Protein AF-A0A416A0I8-F1 (afdb_monomer_lite)

Radius of gyration: 25.98 Å; chains: 1; bounding box: 43×32×95 Å

Structure (mmCIF, N/CA/C/O backbone):
data_AF-A0A416A0I8-F1
#
_entry.id   AF-A0A416A0I8-F1
#
loop_
_atom_site.group_PDB
_atom_site.id
_atom_site.type_symbol
_atom_site.label_atom_id
_atom_site.label_alt_id
_atom_site.label_comp_id
_atom_site.label_asym_id
_atom_site.label_entity_id
_atom_site.label_seq_id
_atom_site.pdbx_PDB_ins_code
_atom_site.Cartn_x
_atom_site.Cartn_y
_atom_site.Cartn_z
_atom_site.occupancy
_atom_site.B_iso_or_equiv
_atom_site.auth_seq_id
_atom_site.auth_comp_id
_atom_site.auth_asym_id
_atom_site.auth_atom_id
_atom_site.pdbx_PDB_model_num
ATOM 1 N N . MET A 1 1 ? -8.949 -17.508 72.348 1.00 43.72 1 MET A N 1
ATOM 2 C CA . MET A 1 1 ? -9.419 -17.794 70.973 1.00 43.72 1 MET A CA 1
ATOM 3 C C . MET A 1 1 ? -9.180 -16.543 70.129 1.00 43.72 1 MET A C 1
ATOM 5 O O . MET A 1 1 ? -9.787 -15.521 70.420 1.00 43.72 1 MET A O 1
ATOM 9 N N . LYS A 1 2 ? -8.221 -16.560 69.191 1.00 39.44 2 LYS A N 1
ATOM 10 C CA . LYS A 1 2 ? -7.872 -15.400 68.343 1.00 39.44 2 LYS A CA 1
ATOM 11 C C . LYS A 1 2 ? -8.803 -15.373 67.127 1.00 39.44 2 LYS A C 1
ATOM 13 O O . LYS A 1 2 ? -8.850 -16.350 66.389 1.00 39.44 2 LYS A O 1
ATOM 18 N N . ARG A 1 3 ? -9.555 -14.285 66.944 1.00 45.12 3 ARG A N 1
ATOM 19 C CA . ARG A 1 3 ? -10.395 -14.065 65.758 1.00 45.12 3 ARG A CA 1
ATOM 20 C C . ARG A 1 3 ? -9.525 -13.475 64.650 1.00 45.12 3 ARG A C 1
ATOM 22 O O . ARG A 1 3 ? -8.991 -12.384 64.817 1.00 45.12 3 ARG A O 1
ATOM 29 N N . LEU A 1 4 ? -9.360 -14.217 63.559 1.00 41.81 4 LEU A N 1
ATOM 30 C CA . LEU A 1 4 ? -8.699 -13.748 62.346 1.00 41.81 4 LEU A CA 1
ATOM 31 C C . LEU A 1 4 ? -9.729 -12.960 61.526 1.00 41.81 4 LEU A C 1
ATOM 33 O O . LEU A 1 4 ? -10.756 -13.516 61.143 1.00 41.81 4 LEU A O 1
ATOM 37 N N . ILE A 1 5 ? -9.482 -11.672 61.298 1.00 52.72 5 ILE A N 1
ATOM 38 C CA . ILE A 1 5 ? -10.275 -10.857 60.374 1.00 52.72 5 ILE A CA 1
ATOM 39 C C . ILE A 1 5 ? -9.565 -10.926 59.025 1.00 52.72 5 ILE A C 1
ATOM 41 O O . ILE A 1 5 ? -8.453 -10.423 58.883 1.00 52.72 5 ILE A O 1
ATOM 45 N N . VAL A 1 6 ? -10.192 -11.589 58.056 1.00 49.34 6 VAL A N 1
ATOM 46 C CA . VAL A 1 6 ? -9.742 -11.603 56.661 1.00 49.34 6 VAL A CA 1
ATOM 47 C C . VAL A 1 6 ? -10.419 -10.425 55.968 1.00 49.34 6 VAL A C 1
ATOM 49 O O . VAL A 1 6 ? -11.634 -10.433 55.786 1.00 49.34 6 VAL A O 1
ATOM 52 N N . ALA A 1 7 ? -9.650 -9.390 55.638 1.00 55.31 7 ALA A N 1
ATOM 53 C CA . ALA A 1 7 ? -10.122 -8.279 54.822 1.00 55.31 7 ALA A CA 1
ATOM 54 C C . ALA A 1 7 ? -9.829 -8.596 53.350 1.00 55.31 7 ALA A C 1
ATOM 56 O O . ALA A 1 7 ? -8.672 -8.643 52.936 1.00 55.31 7 ALA A O 1
ATOM 57 N N . THR A 1 8 ? -10.876 -8.850 52.569 1.00 56.78 8 THR A N 1
ATOM 58 C CA . THR A 1 8 ? -10.773 -9.034 51.120 1.00 56.78 8 THR A CA 1
ATOM 59 C C . THR A 1 8 ? -10.567 -7.670 50.465 1.00 56.78 8 THR A C 1
ATOM 61 O O . THR A 1 8 ? -11.469 -6.834 50.466 1.00 56.78 8 THR A O 1
ATOM 64 N N . LEU A 1 9 ? -9.371 -7.433 49.926 1.00 50.00 9 LEU A N 1
ATOM 65 C CA . LEU A 1 9 ? -9.056 -6.234 49.156 1.00 50.00 9 LEU A CA 1
ATOM 66 C C . LEU A 1 9 ? -9.659 -6.388 47.751 1.00 50.00 9 LEU A C 1
ATOM 68 O O . LEU A 1 9 ? -9.141 -7.142 46.931 1.00 50.00 9 LEU A O 1
ATOM 72 N N . MET A 1 10 ? -10.771 -5.707 47.477 1.00 60.16 10 MET A N 1
ATOM 73 C CA . MET A 1 10 ? -11.304 -5.599 46.118 1.00 60.16 10 MET A CA 1
ATOM 74 C C . MET A 1 10 ? -10.46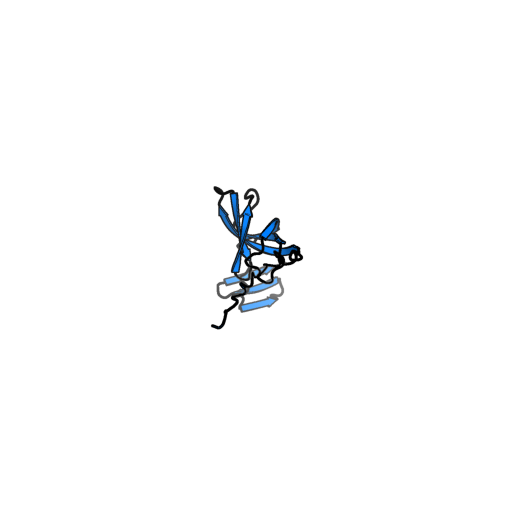8 -4.565 45.364 1.00 60.16 10 MET A C 1
ATOM 76 O O . MET A 1 10 ? -10.544 -3.373 45.655 1.00 60.16 10 MET A O 1
ATOM 80 N N . ALA A 1 11 ? -9.643 -5.023 44.424 1.00 57.03 11 ALA A N 1
ATOM 81 C CA . ALA A 1 11 ? -8.936 -4.140 43.509 1.00 57.03 11 ALA A CA 1
ATOM 82 C C . ALA A 1 11 ? -9.960 -3.488 42.570 1.00 57.03 11 ALA A C 1
ATOM 84 O O . ALA A 1 11 ? -10.505 -4.132 41.676 1.00 57.03 11 ALA A O 1
ATOM 85 N N . THR A 1 12 ? -10.256 -2.211 42.788 1.00 55.19 12 THR A N 1
ATOM 86 C CA . THR A 1 12 ? -11.004 -1.403 41.826 1.00 55.19 12 THR A CA 1
ATOM 87 C C . THR A 1 12 ? -10.098 -1.142 40.628 1.00 55.19 12 THR A C 1
ATOM 89 O O . THR A 1 12 ? -9.101 -0.432 40.764 1.00 55.19 12 THR A O 1
ATOM 92 N N . MET A 1 13 ? -10.422 -1.712 39.465 1.00 54.22 13 MET A N 1
ATOM 93 C CA . MET A 1 13 ? -9.801 -1.293 38.210 1.00 54.22 13 MET A CA 1
ATOM 94 C C . MET A 1 13 ? -10.230 0.146 37.935 1.00 54.22 13 MET A C 1
ATOM 96 O O . MET A 1 13 ? -11.390 0.410 37.626 1.00 54.22 13 MET A O 1
ATOM 100 N N . ILE A 1 14 ? -9.304 1.084 38.120 1.00 60.94 14 ILE A N 1
ATOM 101 C CA . ILE A 1 14 ? -9.480 2.454 37.650 1.00 60.94 14 ILE A CA 1
ATOM 102 C C . ILE A 1 14 ? -9.483 2.353 36.121 1.00 60.94 14 ILE A C 1
ATOM 104 O O . ILE A 1 14 ? -8.515 1.813 35.578 1.00 60.94 14 ILE A O 1
ATOM 108 N N . PRO A 1 15 ? -10.540 2.798 35.417 1.00 58.84 15 PRO A N 1
ATOM 109 C CA . PRO A 1 15 ? -10.489 2.852 33.966 1.00 58.84 15 PRO A CA 1
ATOM 110 C C . PRO A 1 15 ? -9.295 3.722 33.579 1.00 58.84 15 PRO A C 1
ATOM 112 O O . PRO A 1 15 ? -9.150 4.838 34.087 1.00 58.84 15 PRO A O 1
ATOM 115 N N . ALA A 1 16 ? -8.411 3.180 32.738 1.00 56.69 16 ALA A N 1
ATOM 116 C CA . ALA A 1 16 ? -7.329 3.958 32.161 1.00 56.69 16 ALA A CA 1
ATOM 117 C C . ALA A 1 16 ? -7.945 5.217 31.539 1.00 56.69 16 ALA A C 1
ATOM 119 O O . ALA A 1 16 ? -8.980 5.133 30.871 1.00 56.69 16 ALA A O 1
ATOM 120 N N . ALA A 1 17 ? -7.354 6.381 31.819 1.00 56.31 17 ALA A N 1
ATOM 121 C CA . ALA A 1 17 ? -7.735 7.608 31.132 1.00 56.31 17 ALA A CA 1
ATOM 122 C C . ALA A 1 17 ? -7.756 7.320 29.619 1.00 56.31 17 ALA A C 1
ATOM 124 O O . ALA A 1 17 ? -6.871 6.589 29.164 1.00 56.31 17 ALA A O 1
ATOM 125 N N . PRO A 1 18 ? -8.749 7.824 28.859 1.00 57.47 18 PRO A N 1
ATOM 126 C CA . PRO A 1 18 ? -8.778 7.606 27.421 1.00 57.47 18 PRO A CA 1
ATOM 127 C C . PRO A 1 18 ? -7.422 8.034 26.869 1.00 57.47 18 PRO A C 1
ATOM 129 O O . PRO A 1 18 ? -6.973 9.154 27.133 1.00 57.47 18 PRO A O 1
ATOM 132 N N . ALA A 1 19 ? -6.738 7.106 26.205 1.00 58.31 19 ALA A N 1
ATOM 133 C CA . ALA A 1 19 ? -5.476 7.420 25.572 1.00 58.31 19 ALA A CA 1
ATOM 134 C C . ALA A 1 19 ? -5.745 8.565 24.585 1.00 58.31 19 ALA A C 1
ATOM 136 O O . ALA A 1 19 ? -6.761 8.559 23.888 1.00 58.31 19 ALA A O 1
ATOM 137 N N . LEU A 1 20 ? -4.905 9.601 24.603 1.00 61.19 20 LEU A N 1
ATOM 138 C CA . LEU A 1 20 ? -4.987 10.657 23.601 1.00 61.19 20 LEU A CA 1
ATOM 139 C C . LEU A 1 20 ? -4.601 10.011 22.272 1.00 61.19 20 LEU A C 1
ATOM 141 O O . LEU A 1 20 ? -3.418 9.800 22.033 1.00 61.19 20 LEU A O 1
ATOM 145 N N . THR A 1 21 ? -5.596 9.650 21.467 1.00 75.69 21 THR A N 1
ATOM 146 C CA . THR A 1 21 ? -5.387 9.092 20.132 1.00 75.69 21 THR A CA 1
ATOM 147 C C . THR A 1 21 ? -4.936 10.211 19.202 1.00 75.69 21 THR A C 1
ATOM 149 O O . THR A 1 21 ? -5.621 11.234 19.068 1.00 75.69 21 THR A O 1
ATOM 152 N N . GLY A 1 22 ? -3.772 10.044 18.596 1.00 90.19 22 GLY A N 1
ATOM 153 C CA . GLY A 1 22 ? -3.240 10.887 17.543 1.00 90.19 22 GLY A CA 1
ATOM 154 C C . GLY A 1 22 ? -3.512 10.293 16.165 1.00 90.19 22 GLY A C 1
ATOM 155 O O . GLY A 1 22 ? -3.696 9.090 15.996 1.00 90.19 22 GLY A O 1
ATOM 156 N N . THR A 1 23 ? -3.512 11.160 15.154 1.00 95.56 23 THR A N 1
ATOM 157 C CA . THR A 1 23 ? -3.513 10.727 13.756 1.00 95.56 23 THR A CA 1
ATOM 158 C C . THR A 1 23 ? -2.197 11.075 13.097 1.00 95.56 23 THR A C 1
ATOM 160 O O . THR A 1 23 ? -1.681 12.180 13.297 1.00 95.56 23 THR A O 1
ATOM 163 N N . TYR A 1 24 ? -1.688 10.187 12.254 1.00 95.25 24 TYR A N 1
ATOM 164 C CA . TYR A 1 24 ? -0.450 10.428 11.522 1.00 95.25 24 TYR A CA 1
ATOM 165 C C . TYR A 1 24 ? -0.511 9.865 10.100 1.00 95.25 24 TYR A C 1
ATOM 167 O O . TYR A 1 24 ? -1.351 9.028 9.777 1.00 95.25 24 TYR A O 1
ATOM 175 N N . ALA A 1 25 ? 0.367 10.363 9.229 1.00 95.88 25 ALA A N 1
ATOM 176 C CA . ALA A 1 25 ? 0.459 9.901 7.849 1.00 95.88 25 ALA A CA 1
ATOM 177 C C . ALA A 1 25 ? 1.487 8.773 7.716 1.00 95.88 25 ALA A C 1
ATOM 179 O O . ALA A 1 25 ? 2.570 8.835 8.305 1.00 95.88 25 ALA A O 1
ATOM 180 N N . LYS A 1 26 ? 1.181 7.771 6.893 1.00 95.81 26 LYS A N 1
ATOM 181 C CA . LYS A 1 26 ? 2.086 6.659 6.588 1.00 95.81 26 LYS A CA 1
ATOM 182 C C . LYS A 1 26 ? 1.987 6.289 5.115 1.00 95.81 26 LYS A C 1
ATOM 184 O O . LYS A 1 26 ? 0.911 6.341 4.538 1.00 95.81 26 LYS A O 1
ATOM 189 N N . THR A 1 27 ? 3.102 5.904 4.505 1.00 95.69 27 THR A N 1
ATOM 190 C CA . THR A 1 27 ? 3.124 5.420 3.119 1.00 95.69 27 THR A CA 1
ATOM 191 C C . THR A 1 27 ? 3.344 3.914 3.101 1.00 95.69 27 THR A C 1
ATOM 193 O O . THR A 1 27 ? 4.179 3.396 3.850 1.00 95.69 27 THR A O 1
ATOM 196 N N . ALA A 1 28 ? 2.605 3.223 2.241 1.00 95.69 28 ALA A N 1
ATOM 197 C CA . ALA A 1 28 ? 2.715 1.787 2.016 1.00 95.69 28 ALA A CA 1
ATOM 198 C C . ALA A 1 28 ? 2.573 1.463 0.522 1.00 95.69 28 ALA A C 1
ATOM 200 O O . ALA A 1 28 ? 2.258 2.342 -0.279 1.00 95.69 28 ALA A O 1
ATOM 201 N N . VAL A 1 29 ? 2.834 0.209 0.163 1.00 95.44 29 VAL A N 1
ATOM 202 C CA . VAL A 1 29 ? 2.659 -0.338 -1.187 1.00 95.44 29 VAL A CA 1
ATOM 203 C C . VAL A 1 29 ? 1.548 -1.376 -1.157 1.00 95.44 29 VAL A C 1
ATOM 205 O O . VAL A 1 29 ? 1.539 -2.210 -0.254 1.00 95.44 29 VAL A O 1
ATOM 208 N N . VAL A 1 30 ? 0.644 -1.361 -2.134 1.00 95.81 30 VAL A N 1
ATOM 209 C CA . VAL A 1 30 ? -0.348 -2.423 -2.333 1.00 95.81 30 VAL A CA 1
ATOM 210 C C . VAL A 1 30 ? 0.367 -3.737 -2.614 1.00 95.81 30 VAL A C 1
ATOM 212 O O . VAL A 1 30 ? 1.097 -3.859 -3.598 1.00 95.81 30 VAL A O 1
ATOM 215 N N . SER A 1 31 ? 0.171 -4.712 -1.731 1.00 95.56 31 SER A N 1
ATOM 216 C CA . SER A 1 31 ? 0.833 -6.018 -1.773 1.00 95.56 31 SER A CA 1
ATOM 217 C C . SER A 1 31 ? -0.116 -7.157 -2.139 1.00 95.56 31 SER A C 1
ATOM 219 O O . SER A 1 31 ? 0.340 -8.176 -2.656 1.00 95.56 31 SER A O 1
ATOM 221 N N . GLU A 1 32 ? -1.419 -6.983 -1.919 1.00 96.88 32 GLU A N 1
ATOM 222 C CA . GLU A 1 32 ? -2.468 -7.924 -2.315 1.00 96.88 32 GLU A CA 1
ATOM 223 C C . GLU A 1 32 ? -3.822 -7.199 -2.389 1.00 96.88 32 GLU A C 1
ATOM 225 O O . GLU A 1 32 ? -4.051 -6.218 -1.684 1.00 96.88 32 GLU A O 1
ATOM 230 N N . ILE A 1 33 ? -4.717 -7.675 -3.256 1.00 97.19 33 ILE A N 1
ATOM 231 C CA . ILE A 1 33 ? -6.087 -7.167 -3.388 1.00 97.19 33 ILE A CA 1
ATOM 232 C C . ILE A 1 33 ? -7.039 -8.362 -3.353 1.00 97.19 33 ILE A C 1
ATOM 234 O O . ILE A 1 33 ? -7.010 -9.205 -4.253 1.00 97.19 33 ILE A O 1
ATOM 238 N N . ASP A 1 34 ? -7.904 -8.411 -2.342 1.00 97.19 34 ASP A N 1
ATOM 239 C CA . ASP A 1 34 ? -9.018 -9.350 -2.260 1.00 97.19 34 ASP A CA 1
ATOM 240 C C . ASP A 1 34 ? -10.300 -8.678 -2.770 1.00 97.19 34 ASP A C 1
ATOM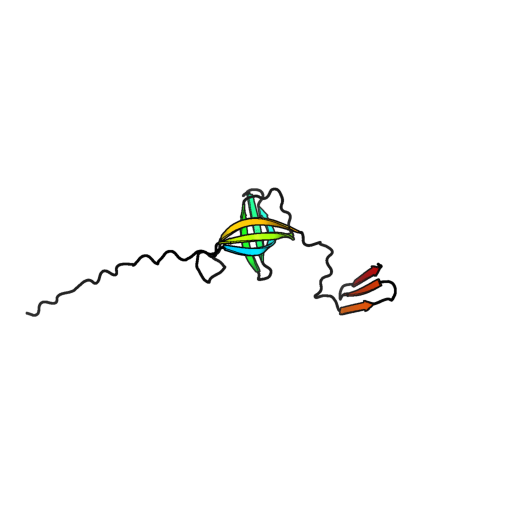 242 O O . ASP A 1 34 ? -11.059 -8.045 -2.034 1.00 97.19 34 ASP A O 1
ATOM 246 N N . GLN A 1 35 ? -10.557 -8.864 -4.065 1.00 95.19 35 GLN A N 1
ATOM 247 C CA . GLN A 1 35 ? -11.755 -8.362 -4.743 1.00 95.19 35 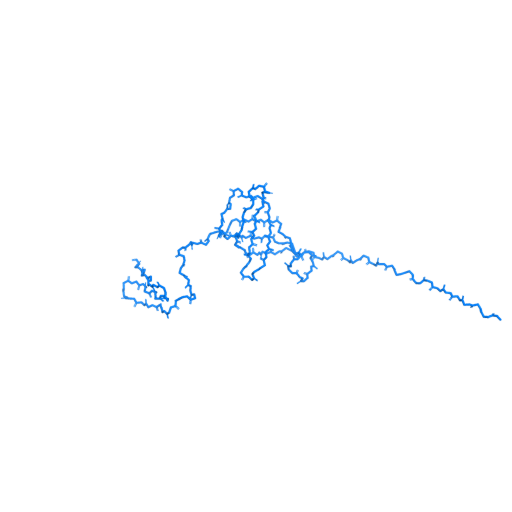GLN A CA 1
ATOM 248 C C . GLN A 1 35 ? -13.060 -8.976 -4.206 1.00 95.19 35 GLN A C 1
ATOM 250 O O . GLN A 1 35 ? -14.129 -8.399 -4.384 1.00 95.19 35 GLN A O 1
ATOM 255 N N . ALA A 1 36 ? -13.013 -10.166 -3.597 1.00 95.94 36 ALA A N 1
ATOM 256 C CA . ALA A 1 36 ? -14.210 -10.819 -3.073 1.00 95.94 36 ALA A CA 1
ATOM 257 C C . ALA A 1 36 ? -14.601 -10.259 -1.699 1.00 95.94 36 ALA A C 1
ATOM 259 O O . ALA A 1 36 ? -15.794 -10.153 -1.404 1.00 95.94 36 ALA A O 1
ATOM 260 N N . ALA A 1 37 ? -13.609 -9.915 -0.875 1.00 96.12 37 ALA A N 1
ATOM 261 C CA . ALA A 1 37 ? -13.804 -9.291 0.431 1.00 96.12 37 ALA A CA 1
ATOM 262 C C . ALA A 1 37 ? -13.902 -7.756 0.376 1.00 96.12 37 ALA A C 1
ATOM 264 O O . ALA A 1 37 ? -14.276 -7.151 1.378 1.00 96.12 37 ALA A O 1
ATOM 265 N N . ASP A 1 38 ? -13.591 -7.148 -0.774 1.00 96.75 38 ASP A N 1
ATOM 266 C CA . ASP A 1 38 ? -13.401 -5.703 -0.938 1.00 96.75 38 ASP A CA 1
ATOM 267 C C . ASP A 1 38 ? -12.337 -5.150 0.029 1.00 96.75 38 ASP A C 1
ATOM 269 O O . ASP A 1 38 ? -12.559 -4.174 0.747 1.00 96.75 38 ASP A O 1
ATOM 273 N N . VAL A 1 39 ? -11.181 -5.824 0.078 1.00 97.62 39 VAL A N 1
ATOM 274 C CA . VAL A 1 39 ? -10.056 -5.491 0.961 1.00 97.62 39 VAL A CA 1
ATOM 275 C C . VAL A 1 39 ? -8.764 -5.346 0.162 1.00 97.62 39 VAL A C 1
ATOM 277 O O . VAL A 1 39 ? -8.390 -6.212 -0.628 1.00 97.62 39 VAL A O 1
ATOM 280 N N . VAL A 1 40 ? -8.042 -4.261 0.421 1.00 97.94 40 VAL A N 1
ATOM 281 C CA . VAL A 1 40 ? -6.693 -4.012 -0.085 1.00 97.94 40 VAL A CA 1
ATOM 282 C C . VAL A 1 40 ? -5.704 -4.225 1.052 1.00 97.94 40 VAL A C 1
ATOM 284 O O . VAL A 1 40 ? -5.804 -3.583 2.098 1.00 97.94 40 VAL A O 1
ATOM 287 N N . HIS A 1 41 ? -4.721 -5.095 0.837 1.00 98.00 41 HIS A N 1
ATOM 288 C CA . HIS A 1 41 ? -3.604 -5.287 1.753 1.00 98.00 41 HIS A CA 1
ATOM 289 C C . HIS A 1 41 ? -2.402 -4.476 1.285 1.00 98.00 41 HIS A C 1
ATOM 291 O O . HIS A 1 41 ? -2.043 -4.463 0.103 1.00 98.00 41 HIS A O 1
ATOM 297 N N . VAL A 1 42 ? -1.750 -3.812 2.234 1.00 97.12 42 VAL A N 1
ATOM 298 C CA . VAL A 1 42 ? -0.601 -2.952 1.964 1.00 97.12 42 VAL A CA 1
ATOM 299 C C . VAL A 1 42 ? 0.551 -3.255 2.901 1.00 97.12 42 VAL A C 1
ATOM 301 O O . VAL A 1 42 ? 0.356 -3.634 4.054 1.00 97.12 42 VAL A O 1
ATOM 304 N N . GLU A 1 43 ? 1.771 -3.075 2.411 1.00 96.81 43 GLU A N 1
ATOM 305 C CA . GLU A 1 43 ? 2.999 -3.312 3.157 1.00 96.81 43 GLU A CA 1
ATOM 306 C C . GLU A 1 43 ? 3.873 -2.054 3.172 1.00 96.81 43 GLU A C 1
ATOM 308 O O . GLU A 1 43 ? 4.117 -1.413 2.148 1.00 96.81 43 GLU A O 1
ATOM 313 N N . THR A 1 44 ? 4.338 -1.661 4.356 1.00 94.19 44 THR A N 1
ATOM 314 C CA . THR A 1 44 ? 5.284 -0.551 4.500 1.00 94.19 44 THR A CA 1
ATOM 315 C C . THR A 1 44 ? 6.700 -0.987 4.115 1.00 94.19 44 THR A C 1
ATOM 317 O O . THR A 1 44 ? 7.024 -2.170 4.204 1.00 94.19 44 THR A O 1
ATOM 320 N N . PRO A 1 45 ? 7.630 -0.051 3.836 1.00 88.31 45 PRO A N 1
ATOM 321 C CA . PRO A 1 45 ? 9.042 -0.396 3.610 1.00 88.31 45 PRO A CA 1
ATOM 322 C C . PRO A 1 45 ? 9.717 -1.140 4.777 1.00 88.31 45 PRO A C 1
ATOM 324 O O . PRO A 1 45 ? 10.748 -1.780 4.600 1.00 88.31 45 PRO A O 1
ATOM 327 N N . SER A 1 46 ? 9.149 -1.045 5.983 1.00 89.81 46 SER A N 1
ATOM 328 C CA . SER A 1 46 ? 9.603 -1.767 7.176 1.00 89.81 46 SER A CA 1
ATOM 329 C C . SER A 1 46 ? 8.991 -3.170 7.324 1.00 89.81 46 SER A C 1
ATOM 331 O O . SER A 1 46 ? 9.224 -3.810 8.348 1.00 89.81 46 SER A O 1
ATOM 333 N N . GLY A 1 47 ? 8.182 -3.625 6.362 1.00 93.25 47 GLY A N 1
ATOM 334 C CA . GLY A 1 47 ? 7.535 -4.941 6.349 1.00 93.25 47 GLY A CA 1
ATOM 335 C C . GLY A 1 47 ? 6.280 -5.064 7.219 1.00 93.25 47 GLY A C 1
ATOM 336 O O . GLY A 1 47 ? 5.877 -6.175 7.559 1.00 93.25 47 GLY A O 1
ATOM 337 N N . ILE A 1 48 ? 5.678 -3.947 7.644 1.00 95.69 48 ILE A N 1
ATOM 338 C CA . ILE A 1 48 ? 4.441 -3.972 8.441 1.00 95.69 48 ILE A CA 1
ATOM 339 C C . ILE A 1 48 ? 3.257 -3.958 7.492 1.00 95.69 48 ILE A C 1
ATOM 341 O O . ILE A 1 48 ? 3.237 -3.170 6.547 1.00 95.69 48 ILE A O 1
ATOM 345 N N . LYS A 1 49 ? 2.282 -4.819 7.770 1.00 96.94 49 LYS A N 1
ATOM 346 C CA . LYS A 1 49 ? 1.100 -4.998 6.939 1.00 96.94 49 LYS A CA 1
ATOM 347 C C . LYS A 1 49 ? -0.110 -4.331 7.569 1.00 96.94 49 LYS A C 1
ATOM 349 O O . LYS A 1 49 ? -0.321 -4.468 8.771 1.00 96.94 49 LYS A O 1
ATOM 354 N N . TYR A 1 50 ? -0.882 -3.654 6.735 1.00 97.69 50 TYR A N 1
ATOM 355 C CA . TYR A 1 50 ? -2.175 -3.071 7.072 1.00 97.69 50 TYR A CA 1
ATOM 356 C C . TYR A 1 50 ? -3.186 -3.445 5.989 1.00 97.69 50 TYR A C 1
ATOM 358 O O . TYR A 1 50 ? -2.810 -3.930 4.920 1.00 97.69 50 TYR A O 1
ATOM 366 N N . GLU A 1 51 ? -4.461 -3.196 6.257 1.00 97.44 51 GLU A N 1
ATOM 367 C CA . GLU A 1 51 ? -5.539 -3.403 5.299 1.00 97.44 51 GLU A CA 1
ATOM 368 C C . GLU A 1 51 ? -6.584 -2.291 5.396 1.00 97.44 51 GLU A C 1
ATOM 370 O O . GLU A 1 51 ? -6.714 -1.638 6.434 1.00 97.44 51 GLU A O 1
ATOM 375 N N . PHE A 1 52 ? -7.304 -2.061 4.302 1.00 97.19 52 PHE A N 1
ATOM 376 C CA . PHE A 1 52 ? -8.453 -1.161 4.249 1.00 97.19 52 PHE A CA 1
ATOM 377 C C . PHE A 1 52 ? -9.449 -1.631 3.184 1.00 97.19 52 PHE A C 1
ATOM 379 O O . PHE A 1 52 ? -9.087 -2.382 2.279 1.00 97.19 52 PHE A O 1
ATOM 386 N N . SER A 1 53 ? -10.703 -1.188 3.286 1.00 96.06 53 SER A N 1
ATOM 387 C CA . SER A 1 53 ? -11.753 -1.536 2.320 1.00 96.06 53 SER A CA 1
ATOM 388 C C . SER A 1 53 ? -11.848 -0.553 1.152 1.00 96.06 53 SER A C 1
ATOM 390 O O . SER A 1 53 ? -11.567 0.635 1.325 1.00 96.06 53 SER A O 1
ATOM 392 N N . GLY A 1 54 ? -12.309 -1.037 -0.005 1.00 93.50 54 GLY A N 1
ATOM 393 C CA . GLY A 1 54 ? -12.517 -0.250 -1.224 1.00 93.50 54 GLY A CA 1
ATOM 394 C C . GLY A 1 54 ? -11.434 -0.487 -2.278 1.00 93.50 54 GLY A C 1
ATOM 395 O O . GLY A 1 54 ? -10.448 0.245 -2.344 1.00 93.50 54 GLY A O 1
ATOM 396 N N . CYS A 1 55 ? -11.633 -1.497 -3.125 1.00 90.75 55 CYS A N 1
ATOM 397 C CA . CYS A 1 55 ? -10.647 -1.949 -4.114 1.00 90.75 55 CYS A CA 1
ATOM 398 C C . CYS A 1 55 ? -10.629 -1.156 -5.430 1.00 90.75 55 CYS A C 1
ATOM 400 O O . CYS A 1 55 ? -9.721 -1.357 -6.231 1.00 90.75 55 CYS A O 1
ATOM 402 N N . GLU A 1 56 ? -11.636 -0.316 -5.691 1.00 80.44 56 GLU A N 1
ATOM 403 C CA . GLU A 1 56 ? -12.025 0.092 -7.055 1.00 80.44 56 GLU A CA 1
ATOM 404 C C . GLU A 1 56 ? -10.922 0.792 -7.876 1.00 80.44 56 GLU A C 1
ATOM 406 O O . GLU A 1 56 ? -10.914 0.652 -9.098 1.00 80.44 56 GLU A O 1
ATOM 411 N N . ASP A 1 57 ? -9.972 1.469 -7.221 1.00 85.50 57 ASP A N 1
ATOM 412 C CA . ASP A 1 57 ? -8.940 2.301 -7.863 1.00 85.50 57 ASP A CA 1
ATOM 413 C C . ASP A 1 57 ? -7.492 1.859 -7.558 1.00 85.50 57 ASP A C 1
ATOM 415 O O . ASP A 1 57 ? -6.562 2.653 -7.711 1.00 85.50 57 ASP A O 1
ATOM 419 N N . TYR A 1 58 ? -7.284 0.624 -7.091 1.00 93.50 58 TYR A N 1
ATOM 420 C CA . TYR A 1 58 ? -5.960 0.142 -6.679 1.00 93.50 58 TYR A CA 1
ATOM 421 C C . TYR A 1 58 ? -5.451 -1.016 -7.540 1.00 93.50 58 TYR A C 1
ATOM 423 O O . TYR A 1 58 ? -6.188 -1.943 -7.877 1.00 93.50 58 TYR A O 1
ATOM 431 N N . GLU A 1 59 ? -4.150 -1.001 -7.819 1.00 93.06 59 GLU A N 1
ATOM 432 C CA . GLU A 1 59 ? -3.409 -2.079 -8.466 1.00 93.06 59 GLU A CA 1
ATOM 433 C C . GLU A 1 59 ? -2.221 -2.540 -7.606 1.00 93.06 59 GLU A C 1
ATOM 435 O O . GLU A 1 59 ? -1.715 -1.835 -6.730 1.00 93.06 59 GLU A O 1
ATOM 440 N N . LEU A 1 60 ? -1.759 -3.771 -7.848 1.00 92.81 60 LEU A N 1
ATOM 441 C CA . LEU A 1 60 ? -0.582 -4.311 -7.171 1.00 92.81 60 LEU A CA 1
ATOM 442 C C . LEU A 1 60 ? 0.648 -3.435 -7.458 1.00 92.81 60 LEU A C 1
ATOM 444 O O . LEU A 1 60 ? 0.990 -3.209 -8.616 1.00 92.81 60 LEU A O 1
ATOM 448 N N . GLY A 1 61 ? 1.356 -3.014 -6.408 1.00 91.19 61 GLY A N 1
ATOM 449 C CA . GLY A 1 61 ? 2.521 -2.134 -6.529 1.00 91.19 61 GLY A CA 1
ATOM 450 C C . GLY A 1 61 ? 2.204 -0.637 -6.457 1.00 91.19 61 GLY A C 1
ATOM 451 O O . GLY A 1 61 ? 3.140 0.170 -6.460 1.00 91.19 61 GLY A O 1
ATOM 452 N N . ASP A 1 62 ? 0.932 -0.251 -6.335 1.00 93.06 62 ASP A N 1
ATOM 453 C CA . ASP A 1 62 ? 0.567 1.139 -6.083 1.00 93.06 62 ASP A CA 1
ATOM 454 C C . ASP A 1 62 ? 1.078 1.616 -4.728 1.00 93.06 62 ASP A C 1
ATOM 456 O O . ASP A 1 62 ? 0.992 0.921 -3.715 1.00 93.06 62 ASP A O 1
ATOM 460 N N . PHE A 1 63 ? 1.587 2.841 -4.694 1.00 93.88 63 PHE A N 1
ATOM 461 C CA . PHE A 1 63 ? 1.840 3.547 -3.454 1.00 93.88 63 PHE A CA 1
ATOM 462 C C . PHE A 1 63 ? 0.534 4.124 -2.926 1.00 93.88 63 PHE A C 1
ATOM 464 O O . PHE A 1 63 ? -0.234 4.763 -3.648 1.00 93.88 63 PHE A O 1
ATOM 471 N N . VAL A 1 64 ? 0.327 3.985 -1.622 1.00 95.88 64 VAL A N 1
ATOM 472 C CA . VAL A 1 64 ? -0.811 4.574 -0.923 1.00 95.88 64 VAL A CA 1
ATOM 473 C C . VAL A 1 64 ? -0.342 5.470 0.209 1.00 95.88 64 VAL A C 1
ATOM 475 O O . VAL A 1 64 ? 0.598 5.150 0.942 1.00 95.88 64 VAL A O 1
ATOM 478 N N . SER A 1 65 ? -1.015 6.607 0.357 1.00 96.38 65 SER A N 1
ATOM 479 C CA . SER A 1 65 ? -0.930 7.446 1.546 1.00 96.38 65 SER A CA 1
ATOM 480 C C . SER A 1 65 ? -2.059 7.058 2.491 1.00 96.38 65 SER A C 1
ATOM 482 O O . SER A 1 65 ? -3.231 7.152 2.134 1.00 96.38 65 SER A O 1
ATOM 484 N N . LEU A 1 66 ? -1.693 6.643 3.697 1.00 96.88 66 LEU A N 1
ATOM 485 C CA . LEU A 1 66 ? -2.593 6.221 4.759 1.00 96.88 66 LEU A CA 1
ATOM 486 C C . LEU A 1 66 ? -2.694 7.319 5.815 1.00 96.88 66 LEU A C 1
ATOM 488 O O . LEU A 1 66 ? -1.677 7.878 6.239 1.00 96.88 66 LEU A O 1
ATOM 492 N N . LEU A 1 67 ? -3.913 7.586 6.268 1.00 97.25 67 LEU A N 1
ATOM 493 C CA . LEU A 1 67 ? -4.169 8.270 7.527 1.00 97.25 67 LEU A CA 1
ATOM 494 C C . LEU A 1 67 ? -4.381 7.205 8.604 1.00 97.25 67 LEU A C 1
ATOM 496 O O . LEU A 1 67 ? -5.319 6.420 8.504 1.00 97.25 67 LEU A O 1
ATOM 500 N N . MET A 1 68 ? -3.515 7.186 9.610 1.00 97.31 68 MET A N 1
ATOM 501 C CA . MET A 1 68 ? -3.502 6.188 10.679 1.00 97.31 68 MET A CA 1
ATOM 502 C C . MET A 1 68 ? -4.062 6.769 11.981 1.00 97.31 68 MET A C 1
ATOM 504 O O . MET A 1 68 ? -3.841 7.949 12.258 1.00 97.31 68 MET A O 1
ATOM 508 N N . ASP A 1 69 ? -4.722 5.937 12.783 1.00 96.19 69 ASP A N 1
ATOM 509 C CA . ASP A 1 69 ? -5.025 6.151 14.206 1.00 96.19 69 ASP A CA 1
ATOM 510 C C . ASP A 1 69 ? -4.007 5.376 15.051 1.00 96.19 69 ASP A C 1
ATOM 512 O O . ASP A 1 69 ? -3.910 4.159 14.902 1.00 96.19 69 ASP A O 1
ATOM 516 N N . ASP A 1 70 ? -3.265 6.068 15.922 1.00 94.88 70 ASP A N 1
ATOM 517 C CA . ASP A 1 70 ? -2.215 5.473 16.770 1.00 94.88 70 ASP A CA 1
ATOM 518 C C . ASP A 1 70 ? -2.749 4.697 17.990 1.00 94.88 70 ASP A C 1
ATOM 520 O O . ASP A 1 70 ? -1.979 4.230 18.833 1.00 94.88 70 ASP A O 1
ATOM 524 N N . LYS A 1 71 ? -4.080 4.652 18.166 1.00 92.75 71 LYS A N 1
ATOM 525 C CA . LYS A 1 71 ? -4.764 4.037 19.321 1.00 92.75 71 LYS A CA 1
ATOM 526 C C . LYS A 1 71 ? -4.295 4.548 20.687 1.00 92.75 71 LYS A C 1
ATOM 528 O O . LYS A 1 71 ? -4.662 3.996 21.727 1.00 92.75 71 LYS A O 1
ATOM 533 N N . GLY A 1 72 ? -3.535 5.640 20.705 1.00 90.19 72 GLY A N 1
ATOM 534 C CA . GLY A 1 72 ? -2.838 6.183 21.856 1.00 90.19 72 GLY A CA 1
ATOM 535 C C . GLY A 1 72 ? -1.835 5.210 22.484 1.00 90.19 72 GLY A C 1
ATOM 536 O O . GLY A 1 72 ? -1.578 5.311 23.691 1.00 90.19 72 GLY A O 1
ATOM 537 N N . THR A 1 73 ? -1.293 4.259 21.715 1.00 90.12 73 THR A N 1
ATOM 538 C CA . THR A 1 73 ? -0.242 3.340 22.172 1.00 90.12 73 THR A CA 1
ATOM 539 C C . THR A 1 73 ? 1.099 3.641 21.492 1.00 90.12 73 THR A C 1
ATOM 541 O O . THR A 1 73 ? 1.229 4.553 20.682 1.00 90.12 73 THR A O 1
ATOM 544 N N . VAL A 1 74 ? 2.158 2.963 21.943 1.00 89.31 74 VAL A N 1
ATOM 545 C CA . VAL A 1 74 ? 3.504 3.078 21.348 1.00 89.31 74 VAL A CA 1
ATOM 546 C C . VAL A 1 74 ? 3.822 1.918 20.409 1.00 89.31 74 VAL A C 1
ATOM 548 O O . VAL A 1 74 ? 4.873 1.936 19.763 1.00 89.31 74 VAL A O 1
ATOM 551 N N . ASP A 1 75 ? 2.983 0.879 20.396 1.00 91.12 75 ASP A N 1
ATOM 552 C CA . ASP A 1 75 ? 3.079 -0.157 19.376 1.00 91.12 75 ASP A CA 1
ATOM 553 C C . ASP A 1 75 ? 2.405 0.391 18.118 1.00 91.12 75 ASP A C 1
ATOM 555 O O . ASP A 1 75 ? 1.508 1.208 18.194 1.00 91.12 75 ASP A O 1
ATOM 559 N N . ILE A 1 76 ? 2.924 0.020 16.957 1.00 91.88 76 ILE A N 1
ATOM 560 C CA . ILE A 1 76 ? 2.432 0.511 15.658 1.00 91.88 76 ILE A CA 1
ATOM 561 C C . ILE A 1 76 ? 1.640 -0.567 14.917 1.00 91.88 76 ILE A C 1
ATOM 563 O O . ILE A 1 76 ? 1.265 -0.401 13.756 1.00 91.88 76 ILE A O 1
ATOM 567 N N . ARG A 1 77 ? 1.509 -1.743 15.541 1.00 92.75 77 ARG A N 1
ATOM 568 C CA . ARG A 1 77 ? 0.872 -2.944 14.984 1.00 92.75 77 ARG A CA 1
ATOM 569 C C . ARG A 1 77 ? -0.612 -3.021 15.319 1.00 92.75 77 ARG A C 1
ATOM 571 O O . ARG A 1 77 ? -1.316 -3.801 14.691 1.00 92.75 77 ARG A O 1
ATOM 578 N N . ASP A 1 78 ? -1.050 -2.271 16.321 1.00 93.44 78 ASP A N 1
ATOM 579 C CA . ASP A 1 78 ? -2.445 -2.066 16.710 1.00 93.44 78 ASP A CA 1
ATOM 580 C C . ASP A 1 78 ? -3.064 -0.816 16.067 1.00 93.44 78 ASP A C 1
ATOM 582 O O . ASP A 1 78 ? -4.277 -0.630 16.167 1.00 93.44 78 ASP A O 1
ATOM 586 N N . ASP A 1 79 ? -2.260 -0.003 15.378 1.00 95.31 79 ASP A N 1
ATOM 587 C CA . ASP A 1 79 ? -2.731 1.149 14.612 1.00 95.31 79 ASP A CA 1
ATOM 588 C C . ASP A 1 79 ? -3.745 0.751 13.532 1.00 95.31 79 ASP A C 1
ATOM 590 O O . ASP A 1 79 ? -3.625 -0.288 12.877 1.00 95.31 79 ASP A O 1
ATOM 594 N N . GLU A 1 80 ? -4.716 1.630 13.289 1.00 95.62 80 GLU A N 1
ATOM 595 C CA . GLU A 1 80 ? -5.796 1.406 12.323 1.00 95.62 80 GLU A CA 1
ATOM 596 C C . GLU A 1 80 ? -5.718 2.394 11.157 1.00 95.62 80 GLU A C 1
ATOM 598 O O . GLU A 1 80 ? -5.417 3.574 11.342 1.00 95.62 80 GLU A O 1
ATOM 603 N N . VAL A 1 81 ? -6.028 1.923 9.947 1.00 97.56 81 VAL A N 1
ATOM 604 C CA . VAL A 1 81 ? -6.170 2.781 8.766 1.00 97.56 81 VAL A CA 1
ATOM 605 C C . VAL A 1 81 ? -7.537 3.464 8.804 1.00 97.56 81 VAL A C 1
ATOM 607 O O . VAL A 1 81 ? -8.570 2.811 8.706 1.00 97.56 81 VAL A O 1
ATOM 610 N N . LEU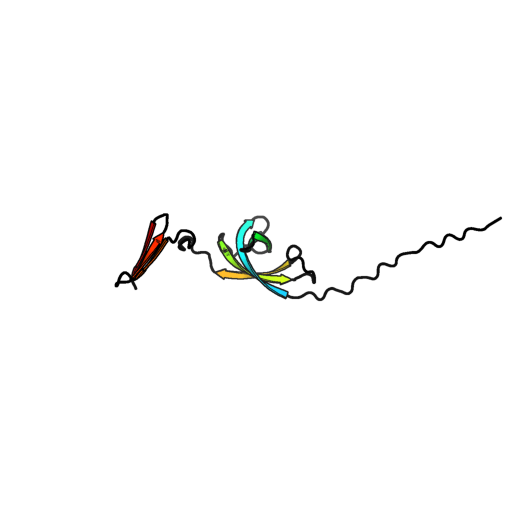 A 1 82 ? -7.550 4.792 8.897 1.00 96.25 82 LEU A N 1
ATOM 611 C CA . LEU A 1 82 ? -8.770 5.602 8.837 1.00 96.25 82 LEU A CA 1
ATOM 612 C C . LEU A 1 82 ? -9.156 5.977 7.404 1.00 96.25 82 LEU A C 1
ATOM 614 O O . LEU A 1 82 ? -10.335 6.133 7.093 1.00 96.25 82 LEU A O 1
ATOM 618 N N . ALA A 1 83 ? -8.157 6.190 6.547 1.00 95.75 83 ALA A N 1
ATOM 619 C CA . ALA A 1 83 ? -8.349 6.514 5.140 1.00 95.75 83 ALA A CA 1
ATOM 620 C C . ALA A 1 83 ? -7.116 6.130 4.322 1.00 95.75 83 ALA A C 1
ATOM 622 O O . ALA A 1 83 ? -5.987 6.222 4.810 1.00 95.75 83 ALA A O 1
ATOM 623 N N . ALA A 1 84 ? -7.342 5.782 3.059 1.00 96.12 84 ALA A N 1
ATOM 624 C CA . ALA A 1 84 ? -6.302 5.558 2.069 1.00 96.12 84 ALA A CA 1
ATOM 625 C C . ALA A 1 84 ? -6.535 6.455 0.848 1.00 96.12 84 ALA A C 1
ATOM 627 O O . ALA A 1 84 ? -7.663 6.802 0.501 1.00 96.12 84 ALA A O 1
ATOM 628 N N . THR A 1 85 ? -5.456 6.881 0.200 1.00 95.50 85 THR A N 1
ATOM 629 C CA . THR A 1 85 ? -5.511 7.637 -1.056 1.00 95.50 85 THR A CA 1
ATOM 630 C C . THR A 1 85 ? -4.340 7.219 -1.932 1.00 95.50 85 THR A C 1
ATOM 632 O O . THR A 1 85 ? -3.221 7.066 -1.435 1.00 95.50 85 THR A O 1
ATOM 635 N N . TYR A 1 86 ? -4.598 7.028 -3.226 1.00 94.19 86 TYR A N 1
ATOM 636 C CA . TYR A 1 86 ? -3.565 6.762 -4.225 1.00 94.19 86 TYR A CA 1
ATOM 637 C C . TYR A 1 86 ? -2.451 7.820 -4.169 1.00 94.19 86 TYR A C 1
ATOM 639 O O . TYR A 1 86 ? -2.720 9.023 -4.129 1.00 94.19 86 TYR A O 1
ATOM 647 N N . ALA A 1 87 ? -1.197 7.369 -4.153 1.00 92.75 87 ALA 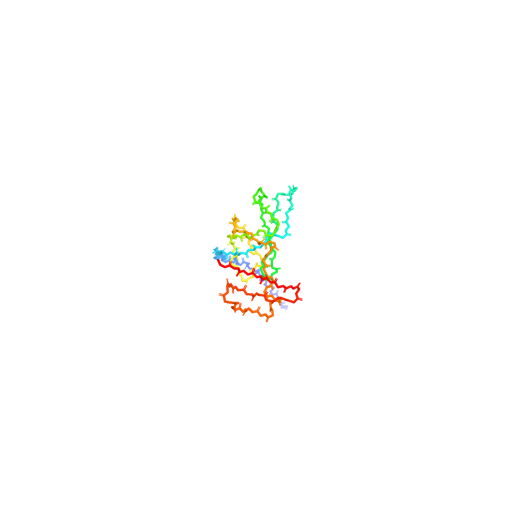A N 1
ATOM 648 C CA . ALA A 1 87 ? -0.012 8.215 -4.006 1.00 92.75 87 ALA A CA 1
ATOM 649 C C . ALA A 1 87 ? 1.013 8.030 -5.140 1.00 92.75 87 ALA A C 1
ATOM 651 O O . ALA A 1 87 ? 2.124 8.554 -5.059 1.00 92.75 87 ALA A O 1
ATOM 652 N N . GLY A 1 88 ? 0.642 7.315 -6.202 1.00 89.62 88 GLY A N 1
ATOM 653 C CA . GLY A 1 88 ? 1.523 6.957 -7.309 1.00 89.62 88 GLY A CA 1
ATOM 654 C C . GLY A 1 88 ? 1.663 5.447 -7.436 1.00 89.62 88 GLY A C 1
ATOM 655 O O . GLY A 1 88 ? 1.074 4.699 -6.666 1.00 89.62 88 GLY A O 1
ATOM 656 N N . CYS A 1 89 ? 2.488 5.004 -8.371 1.00 81.38 89 CYS A N 1
ATOM 657 C CA . CYS A 1 89 ? 2.771 3.593 -8.579 1.00 81.38 89 CYS A CA 1
ATOM 658 C C . CYS A 1 89 ? 4.278 3.344 -8.592 1.00 81.38 89 CYS A C 1
ATOM 660 O O . CYS A 1 89 ? 5.073 4.207 -8.988 1.00 81.38 89 CYS A O 1
ATOM 662 N N . SER A 1 90 ? 4.685 2.156 -8.147 1.00 68.75 90 SER A N 1
ATOM 663 C CA . SER A 1 90 ? 6.013 1.648 -8.461 1.00 68.75 90 SER A CA 1
ATOM 664 C C . SER A 1 90 ? 6.062 1.392 -9.965 1.00 68.75 90 SER A C 1
ATOM 666 O O . SER A 1 90 ? 5.415 0.470 -10.452 1.00 68.75 90 SER A O 1
ATOM 668 N N . MET A 1 91 ? 6.828 2.181 -10.724 1.00 62.12 91 MET A N 1
ATOM 669 C CA . MET A 1 91 ? 7.091 1.828 -12.121 1.00 62.12 91 MET A CA 1
ATOM 670 C C . MET A 1 91 ? 7.826 0.481 -12.124 1.00 62.12 91 MET A C 1
ATOM 672 O O . MET A 1 91 ? 8.909 0.378 -11.549 1.00 62.12 91 MET A O 1
ATOM 676 N N . MET A 1 92 ? 7.250 -0.547 -12.757 1.00 55.97 92 MET A N 1
ATOM 677 C CA . MET A 1 92 ? 7.894 -1.862 -12.910 1.00 55.97 92 MET A CA 1
ATOM 678 C C . MET A 1 92 ? 9.301 -1.773 -13.537 1.00 55.97 92 MET A C 1
ATOM 680 O O . MET A 1 92 ? 10.103 -2.677 -13.332 1.00 55.97 92 MET A O 1
ATOM 684 N N . ASP A 1 93 ? 9.610 -0.673 -14.232 1.00 61.66 93 ASP A N 1
ATOM 685 C CA . ASP A 1 93 ? 10.888 -0.423 -14.907 1.00 61.66 93 ASP A CA 1
ATOM 686 C C . ASP A 1 93 ? 11.819 0.550 -14.146 1.00 61.66 93 ASP A C 1
ATOM 688 O O . ASP A 1 93 ? 12.726 1.139 -14.740 1.00 61.66 93 ASP A O 1
ATOM 692 N N . MET A 1 94 ? 11.616 0.778 -12.839 1.00 70.56 94 MET A N 1
ATOM 693 C CA . MET A 1 94 ? 12.596 1.543 -12.057 1.00 70.56 94 MET A CA 1
ATOM 694 C C . MET A 1 94 ? 13.908 0.767 -11.923 1.00 70.56 94 MET A C 1
ATOM 696 O O . MET A 1 94 ? 13.925 -0.426 -11.628 1.00 70.56 94 MET A O 1
ATOM 700 N N . ILE A 1 95 ? 15.026 1.476 -12.085 1.00 76.69 95 ILE A N 1
ATOM 701 C CA . ILE A 1 95 ? 16.362 0.916 -11.878 1.00 76.69 95 ILE A CA 1
ATOM 702 C C . ILE A 1 95 ? 16.484 0.454 -10.419 1.00 76.69 95 ILE A C 1
ATOM 704 O O . ILE A 1 95 ? 16.361 1.266 -9.497 1.00 76.69 95 ILE A O 1
ATOM 708 N N . ASP A 1 96 ? 16.767 -0.834 -10.197 1.00 78.94 96 ASP A N 1
ATOM 709 C CA . ASP A 1 96 ? 17.095 -1.332 -8.860 1.00 78.94 96 ASP A CA 1
ATOM 710 C C . ASP A 1 96 ? 18.438 -0.743 -8.419 1.00 78.94 96 ASP A C 1
ATOM 712 O O . ASP A 1 96 ? 19.514 -1.184 -8.829 1.00 78.94 96 ASP A O 1
ATOM 716 N N . MET A 1 97 ? 18.377 0.259 -7.543 1.00 83.50 97 MET A N 1
ATOM 717 C CA . MET A 1 97 ? 19.558 0.963 -7.043 1.00 83.50 97 MET A CA 1
ATOM 718 C C . MET A 1 97 ? 20.535 0.047 -6.295 1.00 83.50 97 MET A C 1
ATOM 720 O O . MET A 1 97 ? 21.708 0.390 -6.178 1.00 83.50 97 MET A O 1
ATOM 724 N N . ARG A 1 98 ? 20.099 -1.127 -5.811 1.00 82.62 98 ARG A N 1
ATOM 725 C CA . ARG A 1 98 ? 20.993 -2.119 -5.186 1.00 82.62 98 ARG A CA 1
ATOM 726 C C . ARG A 1 98 ? 21.882 -2.818 -6.210 1.00 82.62 98 ARG A C 1
ATOM 728 O O . ARG A 1 98 ? 22.952 -3.300 -5.849 1.00 82.62 98 ARG A O 1
ATOM 735 N N . ASN A 1 99 ? 21.441 -2.860 -7.463 1.00 86.88 99 ASN A N 1
ATOM 736 C CA . ASN A 1 99 ? 22.185 -3.444 -8.567 1.00 86.88 99 ASN A CA 1
ATOM 737 C C . ASN A 1 99 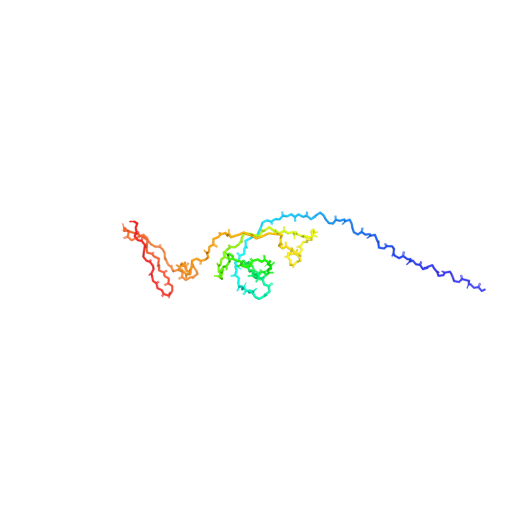? 23.090 -2.419 -9.254 1.00 86.88 99 ASN A C 1
ATOM 739 O O . ASN A 1 99 ? 23.934 -2.825 -10.043 1.00 86.88 99 ASN A O 1
ATOM 743 N N . VAL A 1 100 ? 22.965 -1.118 -8.962 1.00 90.06 100 VAL A N 1
ATOM 744 C CA . VAL A 1 100 ? 23.797 -0.071 -9.574 1.00 90.06 100 VAL A CA 1
ATOM 745 C C . VAL A 1 100 ? 25.253 -0.196 -9.121 1.00 90.06 100 VAL A C 1
ATOM 747 O O . VAL A 1 100 ? 25.576 -0.096 -7.939 1.00 90.06 100 VAL A O 1
ATOM 750 N N . LEU A 1 101 ? 26.140 -0.385 -10.096 1.00 92.56 101 LEU A N 1
ATOM 751 C CA . LEU A 1 101 ? 27.589 -0.473 -9.934 1.00 92.56 101 LEU A CA 1
ATOM 752 C C . LEU A 1 101 ? 28.270 0.879 -10.156 1.00 92.56 101 LEU A C 1
ATOM 754 O O . LEU A 1 101 ? 29.193 1.230 -9.420 1.00 92.56 101 LEU A O 1
ATOM 758 N N . CYS A 1 102 ? 27.830 1.636 -11.163 1.00 92.25 102 CYS A N 1
ATOM 759 C CA . CYS A 1 102 ? 28.333 2.981 -11.431 1.00 92.25 102 CYS A CA 1
ATOM 760 C C . CYS A 1 102 ? 27.288 3.867 -12.122 1.00 92.25 102 CYS A C 1
ATOM 762 O O . CYS A 1 102 ? 26.363 3.375 -12.771 1.00 92.25 102 CYS A O 1
ATOM 764 N N . ILE A 1 103 ? 27.464 5.182 -11.970 1.00 92.94 103 ILE A N 1
ATOM 765 C CA . ILE A 1 103 ? 26.714 6.226 -12.673 1.00 92.94 103 ILE A CA 1
ATOM 766 C C . ILE A 1 103 ? 27.744 7.198 -13.241 1.00 92.94 103 ILE A C 1
ATOM 768 O O . ILE A 1 103 ? 28.521 7.781 -12.483 1.00 92.94 103 ILE A O 1
ATOM 772 N N . GLU A 1 104 ? 27.762 7.353 -14.559 1.00 93.25 104 GLU A N 1
ATOM 773 C CA . GLU A 1 104 ? 28.765 8.135 -15.280 1.00 93.25 104 GLU A CA 1
ATOM 774 C C . GLU A 1 104 ? 28.098 9.114 -16.254 1.00 93.25 104 GLU A C 1
ATOM 776 O O . GLU A 1 104 ? 27.063 8.819 -16.855 1.00 93.25 104 GLU A O 1
ATOM 781 N N . ASP A 1 105 ? 28.703 10.292 -16.412 1.00 90.19 105 ASP A N 1
ATOM 782 C CA . ASP A 1 105 ? 28.368 11.218 -17.495 1.00 90.19 105 ASP A CA 1
ATOM 783 C C . ASP A 1 105 ? 29.071 10.746 -18.773 1.00 90.19 105 ASP A C 1
ATOM 785 O O . ASP A 1 105 ? 30.296 10.607 -18.810 1.00 90.19 105 ASP A O 1
ATOM 789 N N . SER A 1 106 ? 28.288 10.480 -19.814 1.00 85.81 106 SER A N 1
ATOM 790 C CA . SER A 1 106 ? 28.790 10.024 -21.116 1.00 85.81 106 SER A CA 1
ATOM 791 C C . SER A 1 106 ? 29.145 11.171 -22.069 1.00 85.81 106 SER A C 1
ATOM 793 O O . SER A 1 106 ? 29.690 10.925 -23.143 1.00 85.81 106 SER A O 1
ATOM 795 N N . GLY A 1 107 ? 28.819 12.417 -21.712 1.00 86.38 107 GLY A N 1
ATOM 796 C CA . GLY A 1 107 ? 28.906 13.592 -22.579 1.00 86.38 107 GLY A CA 1
ATOM 797 C C . GLY A 1 107 ? 27.640 13.869 -23.401 1.00 86.38 107 GLY A C 1
ATOM 798 O O . GLY A 1 107 ? 27.395 15.025 -23.740 1.00 86.38 107 GLY A O 1
ATOM 799 N N . GLU A 1 108 ? 26.812 12.853 -23.672 1.00 84.12 108 GLU A N 1
ATOM 800 C CA . GLU A 1 108 ? 25.511 12.979 -24.368 1.00 84.12 108 GLU A CA 1
ATOM 801 C C . GLU A 1 108 ? 24.311 12.639 -23.457 1.00 84.12 108 GLU A C 1
ATOM 803 O O . GLU A 1 108 ? 23.153 12.884 -23.791 1.00 84.12 108 GLU A O 1
ATOM 808 N N . GLY A 1 109 ? 24.587 12.132 -22.256 1.00 86.88 109 GLY A N 1
ATOM 809 C CA . GLY A 1 109 ? 23.587 11.639 -21.317 1.00 86.88 109 GLY A CA 1
ATOM 810 C C . GLY A 1 109 ? 24.217 10.963 -20.102 1.00 86.88 109 GLY A C 1
ATOM 811 O O . GLY A 1 109 ? 25.428 11.053 -19.883 1.00 86.88 109 GLY A O 1
ATOM 812 N N . VAL A 1 110 ? 23.410 10.237 -19.335 1.00 90.31 110 VAL A N 1
ATOM 813 C CA . VAL A 1 110 ? 23.861 9.470 -18.166 1.00 90.31 110 VAL A CA 1
ATOM 814 C C . VAL A 1 110 ? 23.886 7.981 -18.503 1.00 90.31 110 VAL A C 1
ATOM 816 O O . VAL A 1 110 ? 22.892 7.427 -18.973 1.00 90.31 110 VAL A O 1
ATOM 819 N N . LEU A 1 111 ? 25.016 7.328 -18.228 1.00 90.06 111 LEU A N 1
ATOM 820 C CA . LEU A 1 111 ? 25.157 5.875 -18.269 1.00 90.06 111 LEU A CA 1
ATOM 821 C C . LEU A 1 111 ? 25.092 5.321 -16.843 1.00 90.06 111 LEU A C 1
ATOM 823 O O . LEU A 1 111 ? 25.892 5.693 -15.986 1.00 90.06 111 LEU A O 1
ATOM 827 N N . ILE A 1 112 ? 24.147 4.419 -16.593 1.00 90.88 112 ILE A N 1
ATOM 828 C CA . ILE A 1 112 ? 24.001 3.703 -15.325 1.00 90.88 112 ILE A CA 1
ATOM 829 C C . ILE A 1 112 ? 24.319 2.236 -15.586 1.00 90.88 112 ILE A C 1
ATOM 831 O O . ILE A 1 112 ? 23.589 1.556 -16.304 1.00 90.88 112 ILE A O 1
ATOM 835 N N . THR A 1 113 ? 25.397 1.733 -14.993 1.00 91.31 113 THR A N 1
ATOM 836 C CA . THR A 1 113 ? 25.748 0.311 -15.084 1.00 91.31 113 THR A CA 1
ATOM 837 C C . THR A 1 113 ? 25.172 -0.420 -13.884 1.00 91.31 113 THR A C 1
ATOM 839 O O . THR A 1 113 ? 25.431 -0.023 -12.747 1.00 91.31 113 THR A O 1
ATOM 842 N N . THR A 1 114 ? 24.431 -1.499 -14.118 1.00 90.25 114 THR A N 1
ATOM 843 C CA . THR A 1 114 ? 23.908 -2.397 -13.087 1.00 90.25 114 THR A CA 1
ATOM 844 C C . THR A 1 114 ? 24.553 -3.787 -13.175 1.00 90.25 114 THR A C 1
ATOM 846 O O . THR A 1 114 ? 25.271 -4.111 -14.120 1.00 90.25 114 THR A O 1
ATOM 849 N N . THR A 1 115 ? 24.351 -4.632 -12.164 1.00 89.00 115 THR A N 1
ATOM 850 C CA . THR A 1 115 ? 24.844 -6.024 -12.139 1.00 89.00 115 THR A CA 1
ATOM 851 C C . THR A 1 115 ? 24.172 -6.926 -13.177 1.00 89.00 115 THR A C 1
ATOM 853 O O . THR A 1 115 ? 24.715 -7.980 -13.511 1.00 89.00 115 THR A O 1
ATOM 856 N N . ASP A 1 116 ? 23.009 -6.522 -13.681 1.00 83.44 116 ASP A N 1
ATOM 857 C CA . ASP A 1 116 ? 22.141 -7.250 -14.607 1.00 83.44 116 ASP A CA 1
ATOM 858 C C . ASP A 1 116 ? 22.022 -6.592 -15.997 1.00 83.44 116 ASP A C 1
ATOM 860 O O . ASP A 1 116 ? 21.397 -7.165 -16.891 1.00 83.44 116 ASP A O 1
ATOM 864 N N . GLY A 1 117 ? 22.648 -5.432 -16.222 1.00 79.81 117 GLY A N 1
ATOM 865 C CA . GLY A 1 117 ? 22.555 -4.699 -17.483 1.00 79.81 117 GLY A CA 1
ATOM 866 C C . GLY A 1 117 ? 23.108 -3.276 -17.397 1.00 79.81 117 GLY A C 1
ATOM 867 O O . GLY A 1 117 ? 23.764 -2.904 -16.436 1.00 79.81 117 GLY A O 1
ATOM 868 N N . GLY A 1 118 ? 22.889 -2.468 -18.431 1.00 78.56 118 GLY A N 1
ATOM 869 C CA . GLY A 1 118 ? 23.215 -1.042 -18.414 1.00 78.56 118 GLY A CA 1
ATOM 870 C C . GLY A 1 118 ? 22.036 -0.243 -18.945 1.00 78.56 118 GLY A C 1
ATOM 871 O O . GLY A 1 118 ? 21.450 -0.618 -19.959 1.00 78.56 118 GLY A O 1
ATOM 872 N N . TYR A 1 119 ? 21.694 0.844 -18.264 1.00 78.44 119 TYR A N 1
ATOM 873 C CA . TYR A 1 119 ? 20.671 1.791 -18.689 1.00 78.44 119 TYR A CA 1
ATOM 874 C C . TYR A 1 119 ? 21.355 3.050 -19.203 1.00 78.44 119 TYR A C 1
ATOM 876 O O . TYR A 1 119 ? 22.248 3.594 -18.550 1.00 78.44 119 TYR A O 1
ATOM 884 N N . TYR A 1 120 ? 20.934 3.513 -20.373 1.00 75.44 120 TYR A N 1
ATOM 885 C CA . TYR A 1 120 ? 21.444 4.735 -20.970 1.00 75.44 120 TYR A CA 1
ATOM 886 C C . TYR A 1 120 ? 20.312 5.735 -21.152 1.00 75.44 120 TYR A C 1
ATOM 888 O O . TYR A 1 120 ? 19.251 5.382 -21.670 1.00 75.44 120 TYR A O 1
ATOM 896 N N . TRP A 1 121 ? 20.532 6.964 -20.692 1.00 77.94 121 TRP A N 1
ATOM 897 C CA . TRP A 1 121 ? 19.535 8.023 -20.742 1.00 77.94 121 TRP A CA 1
ATOM 898 C C . TRP A 1 121 ? 20.126 9.275 -21.393 1.00 77.94 121 TRP A C 1
ATOM 900 O O . TRP A 1 121 ? 20.965 9.950 -20.794 1.00 77.94 121 TRP A O 1
ATOM 910 N N . GLU A 1 122 ? 19.690 9.574 -22.617 1.00 74.06 122 GLU A N 1
ATOM 911 C CA . GLU A 1 122 ? 19.996 10.815 -23.345 1.00 74.06 122 GLU A CA 1
ATOM 912 C C . GLU A 1 122 ? 18.972 11.899 -22.988 1.00 74.06 122 GLU A C 1
ATOM 914 O O . GLU A 1 122 ? 17.801 11.596 -22.743 1.00 74.06 122 GLU A O 1
ATOM 919 N N . ARG A 1 123 ? 19.415 13.159 -22.937 1.00 62.28 123 ARG A N 1
ATOM 920 C CA . ARG A 1 123 ? 18.561 14.300 -22.580 1.00 62.28 123 ARG A CA 1
ATOM 921 C C . ARG A 1 123 ? 17.819 14.895 -23.771 1.00 62.28 123 ARG A C 1
ATOM 923 O O . ARG A 1 123 ? 18.440 15.029 -24.845 1.00 62.28 123 ARG A O 1
#

Sequence (123 aa):
MKRLIVATLMATMIPAAPALTGTYAKTAVVSEIDQAADVVHVETPSGIKYEFSGCEDYELGDFVSLLMDDKGTVDIRDDEVLAATYAGCSMMDMIDMRNVLCIEDSGEGVLITTTDGGYYWER

Secondary structure (DSSP, 8-state):
-------------PPPPPP---EEEEEEEEEEEETTTTEEEEE-TTS-EEEEE--TT--TTEEEEEEEE-TTSS-SSS-EEEEEEEEEE--TT---TTTEEEEEE-SSEEEEEESS-EEEEE-

Foldseek 3Di:
DDDDDDDDDDDDPDPDDQQPKDKDKAKWFFADADPPVQKTWTAHPVGQIAMDGHCPPDDGQWMKIFIWICSNDPDNNPIHTPDIDTDGGDDPPDDPPVQFPDWDDPVQFIWTDGVVGIDTDGD

pLDDT: mean 83.94, std 15.88, range [39.44, 98.0]